Protein AF-A0A833HNV2-F1 (afdb_monomer_lite)

Sequence (67 aa):
MFNFGIFLLLLGAVLVYATVPIIKIFNITTTKGILVVKLSGLALAVIGAIIMFFAQFPQRLEFLRLI

pLDDT: mean 86.77, std 10.06, range [52.47, 95.62]

Organism: NCBI:txid1482731

Structure (mmCIF, N/CA/C/O backbone):
data_AF-A0A833HNV2-F1
#
_entry.id   AF-A0A833HNV2-F1
#
loop_
_atom_site.group_PDB
_atom_site.id
_atom_site.type_symbol
_atom_site.label_atom_id
_atom_site.label_alt_id
_atom_site.label_comp_id
_atom_site.label_asym_id
_atom_site.label_entity_id
_atom_site.label_seq_id
_atom_site.pdbx_PDB_ins_code
_atom_site.Cartn_x
_atom_site.Cartn_y
_atom_site.Cartn_z
_atom_site.occupancy
_atom_site.B_iso_or_equiv
_atom_site.auth_seq_id
_atom_site.auth_comp_id
_atom_site.auth_asym_id
_atom_site.auth_atom_id
_atom_site.pdbx_PDB_model_num
ATOM 1 N N . MET A 1 1 ? 13.272 1.243 -13.792 1.00 80.25 1 MET A N 1
ATOM 2 C CA . MET A 1 1 ? 12.425 2.129 -12.957 1.00 80.25 1 MET A CA 1
ATOM 3 C C . MET A 1 1 ? 10.963 1.707 -12.972 1.00 80.25 1 MET A C 1
ATOM 5 O O . MET A 1 1 ? 10.388 1.573 -11.904 1.00 80.25 1 MET A O 1
ATOM 9 N N . PHE A 1 2 ? 10.395 1.384 -14.136 1.00 83.50 2 PHE A N 1
ATOM 10 C CA . PHE A 1 2 ? 9.016 0.900 -14.243 1.00 83.50 2 PHE A CA 1
ATOM 11 C C . PHE A 1 2 ? 8.705 -0.328 -13.358 1.00 83.50 2 PHE A C 1
ATOM 13 O O . PHE A 1 2 ? 7.776 -0.284 -12.561 1.00 83.50 2 PHE A O 1
ATOM 20 N N . ASN A 1 3 ? 9.542 -1.377 -13.394 1.00 86.38 3 ASN A N 1
ATOM 21 C CA . ASN A 1 3 ? 9.362 -2.575 -12.549 1.00 86.38 3 ASN A CA 1
ATOM 22 C C . ASN A 1 3 ? 9.377 -2.266 -11.042 1.00 86.38 3 ASN A C 1
ATOM 24 O O . ASN A 1 3 ? 8.665 -2.899 -10.272 1.00 86.38 3 ASN A O 1
ATOM 28 N N . PHE A 1 4 ? 10.178 -1.282 -10.624 1.00 88.56 4 PHE A N 1
ATOM 29 C CA . PHE A 1 4 ? 10.226 -0.835 -9.233 1.00 88.56 4 PHE A CA 1
ATOM 30 C C . PHE A 1 4 ? 8.947 -0.080 -8.849 1.00 88.56 4 PHE A C 1
ATOM 32 O O . PHE A 1 4 ? 8.394 -0.320 -7.781 1.00 88.56 4 PHE A O 1
ATOM 39 N N . GLY A 1 5 ? 8.431 0.763 -9.750 1.00 88.88 5 GLY A N 1
ATOM 40 C CA . GLY A 1 5 ? 7.135 1.416 -9.582 1.00 88.88 5 GLY A CA 1
ATOM 41 C C . GLY A 1 5 ? 5.978 0.413 -9.489 1.00 88.88 5 GLY A C 1
ATOM 42 O O . GLY A 1 5 ? 5.165 0.526 -8.577 1.00 88.88 5 GLY A O 1
ATOM 43 N N . ILE A 1 6 ? 5.964 -0.628 -10.335 1.00 90.69 6 ILE A N 1
ATOM 44 C CA . ILE A 1 6 ? 4.996 -1.738 -10.239 1.00 90.69 6 ILE A CA 1
ATOM 45 C C . ILE A 1 6 ? 5.097 -2.432 -8.885 1.00 90.69 6 ILE A C 1
ATOM 47 O O . ILE A 1 6 ? 4.078 -2.679 -8.246 1.00 90.69 6 ILE A O 1
ATOM 51 N N . PHE A 1 7 ? 6.312 -2.750 -8.439 1.00 94.06 7 PHE A N 1
ATOM 52 C CA . PHE A 1 7 ? 6.517 -3.406 -7.153 1.00 94.06 7 PHE A CA 1
ATOM 53 C C . PHE A 1 7 ? 5.961 -2.567 -5.994 1.00 94.06 7 PHE A C 1
ATOM 55 O O . PHE A 1 7 ? 5.203 -3.083 -5.176 1.00 94.06 7 PHE A O 1
ATOM 62 N N . LEU A 1 8 ? 6.268 -1.266 -5.960 1.00 93.00 8 LEU A N 1
ATOM 63 C CA . LEU A 1 8 ? 5.721 -0.326 -4.975 1.00 93.00 8 LEU A CA 1
ATOM 64 C C . LEU A 1 8 ? 4.197 -0.218 -5.048 1.00 93.00 8 LEU A C 1
ATOM 66 O O . LEU A 1 8 ? 3.535 -0.198 -4.010 1.00 93.00 8 LEU A O 1
ATOM 70 N N . LEU A 1 9 ? 3.644 -0.177 -6.259 1.00 93.69 9 LEU A N 1
ATOM 71 C CA . LEU A 1 9 ? 2.207 -0.099 -6.488 1.00 93.69 9 LEU A CA 1
ATOM 72 C C . LEU A 1 9 ? 1.487 -1.345 -5.965 1.00 93.69 9 LEU A C 1
ATOM 74 O O . LEU A 1 9 ? 0.497 -1.226 -5.245 1.00 93.69 9 LEU A O 1
ATOM 78 N N . LEU A 1 10 ? 2.018 -2.533 -6.262 1.00 94.44 10 LEU A N 1
ATOM 79 C CA . LEU A 1 10 ? 1.488 -3.800 -5.761 1.00 94.44 10 LEU A CA 1
ATOM 80 C C . LEU A 1 10 ? 1.620 -3.903 -4.241 1.00 94.44 10 LEU A C 1
ATOM 82 O O . LEU A 1 10 ? 0.670 -4.306 -3.575 1.00 94.44 10 LEU A O 1
ATOM 86 N N . LEU A 1 11 ? 2.757 -3.498 -3.677 1.00 93.94 11 LEU A N 1
ATOM 87 C CA . LEU A 1 11 ? 2.979 -3.531 -2.233 1.00 93.94 11 LEU A CA 1
ATOM 88 C C . LEU A 1 11 ? 2.024 -2.574 -1.499 1.00 93.94 11 LEU A C 1
ATOM 90 O O . LEU A 1 11 ? 1.408 -2.957 -0.502 1.00 93.94 11 LEU A O 1
ATOM 94 N N . GLY A 1 12 ? 1.830 -1.363 -2.029 1.00 93.38 12 GLY A N 1
ATOM 95 C CA . GLY A 1 12 ? 0.840 -0.410 -1.528 1.00 93.38 12 GLY A CA 1
ATOM 96 C C . GLY A 1 12 ? -0.591 -0.944 -1.625 1.00 93.38 12 GLY A C 1
ATOM 97 O O . GLY A 1 12 ? -1.345 -0.874 -0.652 1.00 93.38 12 GLY A O 1
ATOM 98 N N . ALA A 1 13 ? -0.953 -1.565 -2.751 1.00 93.62 13 ALA A N 1
ATOM 99 C CA . ALA A 1 13 ? -2.259 -2.200 -2.924 1.00 93.62 13 ALA A CA 1
ATOM 100 C C . ALA A 1 13 ? -2.485 -3.327 -1.901 1.00 93.62 13 ALA A C 1
ATOM 102 O O . ALA A 1 13 ? -3.538 -3.376 -1.262 1.00 93.62 13 ALA A O 1
ATOM 103 N N . VAL A 1 14 ? -1.487 -4.188 -1.679 1.00 93.88 14 VAL A N 1
ATOM 104 C CA . VAL A 1 14 ? -1.559 -5.248 -0.664 1.00 93.88 14 VAL A CA 1
ATOM 105 C C . VAL A 1 14 ? -1.785 -4.653 0.725 1.00 93.88 14 VAL A C 1
ATOM 107 O O . VAL A 1 14 ? -2.668 -5.128 1.427 1.00 93.88 14 VAL A O 1
ATOM 110 N N . LEU A 1 15 ? -1.096 -3.580 1.118 1.00 90.94 15 LEU A N 1
ATOM 111 C CA . LEU A 1 15 ? -1.329 -2.906 2.408 1.00 90.94 15 LEU A CA 1
ATOM 112 C C . LEU A 1 15 ? -2.772 -2.386 2.577 1.00 90.94 15 LEU A C 1
ATOM 114 O O . LEU A 1 15 ? -3.363 -2.501 3.658 1.00 90.94 15 LEU A O 1
ATOM 118 N N . VAL A 1 16 ? -3.365 -1.842 1.511 1.00 93.62 16 VAL A N 1
ATOM 119 C CA . VAL A 1 16 ? -4.732 -1.290 1.534 1.00 93.62 16 VAL A CA 1
ATOM 120 C C . VAL A 1 16 ? -5.804 -2.385 1.580 1.00 93.62 16 VAL A C 1
ATOM 122 O O . VAL A 1 16 ? -6.806 -2.234 2.292 1.00 93.62 16 VAL A O 1
ATOM 125 N N . TYR A 1 17 ? -5.618 -3.482 0.840 1.00 91.75 17 TYR A N 1
ATOM 126 C CA . TYR A 1 17 ? -6.584 -4.586 0.776 1.00 91.75 17 TYR A CA 1
ATOM 127 C C . TYR A 1 17 ? -6.400 -5.593 1.916 1.00 91.75 17 TYR A C 1
ATOM 129 O O . TYR A 1 17 ? -7.375 -6.018 2.537 1.00 91.75 17 TYR A O 1
ATOM 137 N N . ALA A 1 18 ? -5.158 -5.909 2.275 1.00 92.56 18 ALA A N 1
ATOM 138 C CA . ALA A 1 18 ? -4.812 -6.783 3.391 1.00 92.56 18 ALA A CA 1
ATOM 139 C C . ALA A 1 18 ? -4.813 -6.051 4.746 1.00 92.56 18 ALA A C 1
ATOM 141 O O . ALA A 1 18 ? -4.270 -6.560 5.724 1.00 92.56 18 ALA A O 1
ATOM 142 N N . THR A 1 19 ? -5.461 -4.885 4.862 1.00 90.12 19 THR A N 1
ATOM 143 C CA . THR A 1 19 ? -5.569 -4.183 6.150 1.00 90.12 19 THR A CA 1
ATOM 144 C C . THR A 1 19 ? -6.179 -5.084 7.228 1.00 90.12 19 THR A C 1
ATOM 146 O O . THR A 1 19 ? -5.700 -5.068 8.351 1.00 90.12 19 THR A O 1
ATOM 149 N N . VAL A 1 20 ? -7.179 -5.915 6.903 1.00 87.81 20 VAL A N 1
ATOM 150 C CA . VAL A 1 20 ? -7.855 -6.813 7.865 1.00 87.81 20 VAL A CA 1
ATOM 151 C C . VAL A 1 20 ? -6.909 -7.832 8.524 1.00 87.81 20 VAL A C 1
ATOM 153 O O . VAL A 1 20 ? -6.902 -7.913 9.752 1.00 87.81 20 VAL A O 1
ATOM 156 N N . PRO A 1 21 ? -6.112 -8.628 7.787 1.00 92.19 21 PRO A N 1
ATOM 157 C CA . PRO A 1 21 ? -5.127 -9.499 8.424 1.00 92.19 21 PRO A CA 1
ATOM 158 C C . PRO A 1 21 ? -4.013 -8.711 9.129 1.00 92.19 21 PRO A C 1
ATOM 160 O O . PRO A 1 21 ? -3.603 -9.116 10.213 1.00 92.19 21 PRO A O 1
ATOM 163 N N . ILE A 1 22 ? -3.578 -7.562 8.598 1.00 89.62 22 ILE A N 1
ATOM 164 C CA . ILE A 1 22 ? -2.542 -6.725 9.232 1.00 89.62 22 ILE A CA 1
ATOM 165 C C . ILE A 1 22 ? -3.008 -6.233 10.609 1.00 89.62 22 ILE A C 1
ATOM 167 O O . ILE A 1 22 ? -2.323 -6.439 11.606 1.00 89.62 22 ILE A O 1
ATOM 171 N N . ILE A 1 23 ? -4.202 -5.648 10.709 1.00 92.44 23 ILE A N 1
ATOM 172 C CA . ILE A 1 23 ? -4.709 -5.125 11.988 1.00 92.44 23 ILE A CA 1
ATOM 173 C C . ILE A 1 23 ? -4.931 -6.242 13.016 1.00 92.44 23 ILE A C 1
ATOM 175 O O . ILE A 1 23 ? -4.760 -5.998 14.207 1.00 92.44 23 ILE A O 1
ATOM 179 N N . LYS A 1 24 ? -5.251 -7.466 12.566 1.00 92.12 24 LYS A N 1
ATOM 180 C CA . LYS A 1 24 ? -5.364 -8.650 13.431 1.00 92.12 24 LYS A CA 1
ATOM 181 C C . LYS A 1 24 ? -4.007 -9.097 13.972 1.00 92.12 24 LYS A C 1
ATOM 183 O O . LYS A 1 24 ? -3.908 -9.384 15.155 1.00 92.12 24 LYS A O 1
ATOM 188 N N . ILE A 1 25 ? -2.968 -9.125 13.136 1.00 94.06 25 ILE A N 1
ATOM 189 C CA . ILE A 1 25 ? -1.607 -9.507 13.552 1.00 94.06 25 ILE A CA 1
ATOM 190 C C . ILE A 1 25 ? -1.041 -8.496 14.558 1.00 94.06 25 ILE A C 1
ATOM 192 O O . ILE A 1 25 ? -0.432 -8.882 15.551 1.00 94.06 25 ILE A O 1
ATOM 196 N N . PHE A 1 26 ? -1.273 -7.203 14.324 1.00 89.31 26 PHE A N 1
ATOM 197 C CA . PHE A 1 26 ? -0.743 -6.122 15.160 1.00 89.31 26 PHE A CA 1
ATOM 198 C C . PHE A 1 26 ? -1.685 -5.687 16.299 1.00 89.31 26 PHE A C 1
ATOM 200 O O . PHE A 1 26 ? -1.389 -4.708 16.980 1.00 89.31 26 PHE A O 1
ATOM 207 N N . ASN A 1 27 ? -2.811 -6.383 16.518 1.00 91.25 27 ASN A N 1
ATOM 208 C CA . ASN A 1 27 ? -3.832 -6.043 17.525 1.00 91.25 27 ASN A CA 1
ATOM 209 C C . ASN A 1 27 ? -4.292 -4.571 17.480 1.00 91.25 27 ASN A C 1
ATOM 211 O O . ASN A 1 27 ? -4.558 -3.939 18.505 1.00 91.25 27 ASN A O 1
ATOM 215 N N . ILE A 1 28 ? -4.406 -4.005 16.278 1.00 89.94 28 ILE A N 1
ATOM 216 C CA . ILE A 1 28 ? -4.855 -2.625 16.084 1.00 89.94 28 ILE A CA 1
ATOM 217 C C . ILE A 1 28 ? -6.384 -2.603 16.118 1.00 89.94 28 ILE A C 1
ATOM 219 O O . ILE A 1 28 ? -7.048 -2.956 15.145 1.00 89.94 28 ILE A O 1
ATOM 223 N N . THR A 1 29 ? -6.946 -2.155 17.236 1.00 88.06 29 THR A N 1
ATOM 224 C CA . THR A 1 29 ? -8.403 -2.066 17.440 1.00 88.06 29 THR A CA 1
ATOM 225 C C . THR A 1 29 ? -8.960 -0.659 17.231 1.00 88.06 29 THR A C 1
ATOM 227 O O . THR A 1 29 ? -10.168 -0.475 17.107 1.00 88.06 29 THR A O 1
ATOM 230 N N . THR A 1 30 ? -8.094 0.356 17.167 1.00 92.81 30 THR A N 1
ATOM 231 C CA . THR A 1 30 ? -8.519 1.751 17.021 1.00 92.81 30 THR A CA 1
ATOM 232 C C . THR A 1 30 ? -8.760 2.112 15.557 1.00 92.81 30 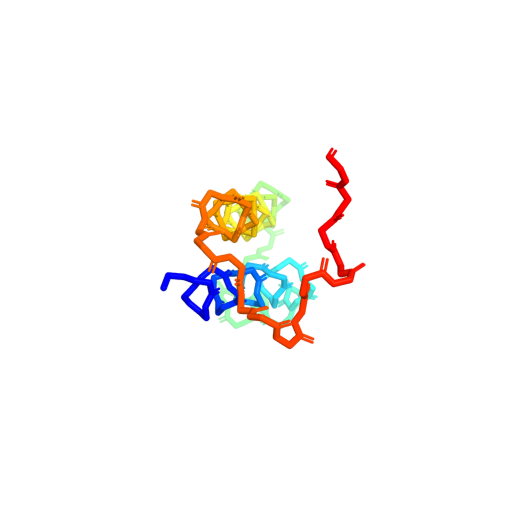THR A C 1
ATOM 234 O O . THR A 1 30 ? -7.944 1.830 14.679 1.00 92.81 30 THR A O 1
ATOM 237 N N . THR A 1 31 ? -9.849 2.832 15.287 1.00 91.62 31 THR A N 1
ATOM 238 C CA . THR A 1 31 ? -10.165 3.371 13.951 1.00 91.62 31 THR A CA 1
ATOM 239 C C . THR A 1 31 ? -9.053 4.258 13.397 1.00 91.62 31 THR A C 1
ATOM 241 O O . THR A 1 31 ? -8.763 4.198 12.204 1.00 91.62 31 THR A O 1
ATOM 244 N N . LYS A 1 32 ? -8.374 5.028 14.261 1.00 91.44 32 LYS A N 1
ATOM 245 C CA . LYS A 1 32 ? -7.205 5.837 13.880 1.00 91.44 32 LYS A CA 1
ATOM 246 C C . LYS A 1 32 ? -6.051 4.969 13.367 1.00 91.44 32 LYS A C 1
ATOM 248 O O . LYS A 1 32 ? -5.480 5.290 12.332 1.00 91.44 32 LYS A O 1
ATOM 253 N N . GLY A 1 33 ? -5.740 3.856 14.036 1.00 90.00 33 GLY A N 1
ATOM 254 C CA . GLY A 1 33 ? -4.683 2.941 13.596 1.00 90.00 33 GLY A CA 1
ATOM 255 C C . GLY A 1 33 ? -5.007 2.264 12.263 1.00 90.00 33 GLY A C 1
ATOM 256 O O . GLY A 1 33 ? -4.153 2.198 11.382 1.00 90.00 33 GLY A O 1
ATOM 257 N N . ILE A 1 34 ? -6.263 1.848 12.068 1.00 91.50 34 ILE A N 1
ATOM 258 C CA . ILE A 1 34 ? -6.733 1.278 10.794 1.00 91.50 34 ILE A CA 1
ATOM 259 C C . ILE A 1 34 ? -6.583 2.300 9.653 1.00 91.50 34 ILE A C 1
ATOM 261 O O . ILE A 1 34 ? -6.108 1.958 8.567 1.00 91.50 34 ILE A O 1
ATOM 265 N N . LEU A 1 35 ? -6.954 3.561 9.903 1.00 93.44 35 LEU A N 1
ATOM 266 C CA . LEU A 1 35 ? -6.794 4.661 8.948 1.00 93.44 35 LEU A CA 1
ATOM 267 C C . LEU A 1 35 ? -5.329 4.896 8.577 1.00 93.44 35 LEU A C 1
ATOM 269 O O . LEU A 1 35 ? -5.031 5.047 7.396 1.00 93.44 35 LEU A O 1
ATOM 273 N N . VAL A 1 36 ? -4.416 4.874 9.551 1.00 92.81 36 VAL A N 1
ATOM 274 C CA . VAL A 1 36 ? -2.975 5.048 9.302 1.00 92.81 36 VAL A CA 1
ATOM 275 C C . VAL A 1 36 ? -2.431 3.949 8.389 1.00 92.81 36 VAL A C 1
ATOM 277 O O . VAL A 1 36 ? -1.715 4.263 7.442 1.00 92.81 36 VAL A O 1
ATOM 280 N N . VAL A 1 37 ? -2.808 2.684 8.610 1.00 91.56 37 VAL A N 1
ATOM 281 C CA . VAL A 1 37 ? -2.381 1.560 7.751 1.00 91.56 37 VAL A CA 1
ATOM 282 C C . VAL A 1 37 ? -2.903 1.718 6.319 1.00 91.56 37 VAL A C 1
ATOM 284 O O . VAL A 1 37 ? -2.177 1.474 5.356 1.00 91.56 37 VAL A O 1
ATOM 287 N N . LYS A 1 38 ? -4.154 2.161 6.154 1.00 91.94 38 LYS A N 1
ATOM 288 C CA . LYS A 1 38 ? -4.722 2.402 4.819 1.00 91.94 38 LYS A CA 1
ATOM 289 C C . LYS A 1 38 ? -4.067 3.584 4.116 1.00 91.94 38 LYS A C 1
ATOM 291 O O . LYS A 1 38 ? -3.760 3.486 2.932 1.00 91.94 38 LYS A O 1
ATOM 296 N N . LEU A 1 39 ? -3.845 4.683 4.832 1.00 94.88 39 LEU A N 1
ATOM 297 C CA . LEU A 1 39 ? -3.226 5.884 4.278 1.00 94.88 39 LEU A CA 1
ATOM 298 C C . LEU A 1 39 ? -1.770 5.640 3.885 1.00 94.88 39 LEU A C 1
ATOM 300 O O . LEU A 1 39 ? -1.354 6.098 2.824 1.00 94.88 39 LEU A O 1
ATOM 304 N N . SER A 1 40 ? -1.009 4.888 4.683 1.00 93.88 40 SER A N 1
ATOM 305 C CA . SER A 1 40 ? 0.374 4.548 4.342 1.00 93.88 40 SER A CA 1
ATOM 306 C C . SER A 1 40 ? 0.452 3.636 3.115 1.00 93.88 40 SER A C 1
ATOM 308 O O . SER A 1 40 ? 1.253 3.896 2.218 1.00 93.88 40 SER A O 1
ATOM 310 N N . GLY A 1 41 ? -0.426 2.630 3.018 1.00 93.69 41 GLY A N 1
ATOM 311 C CA . GLY A 1 41 ? -0.541 1.784 1.827 1.00 93.69 41 GLY A CA 1
ATOM 312 C C . GLY A 1 41 ? -0.932 2.573 0.574 1.00 93.69 41 GLY A C 1
ATOM 313 O O . GLY A 1 41 ? -0.325 2.398 -0.483 1.00 93.69 41 GLY A O 1
ATOM 314 N N . LEU A 1 42 ? -1.893 3.494 0.701 1.00 95.06 42 LEU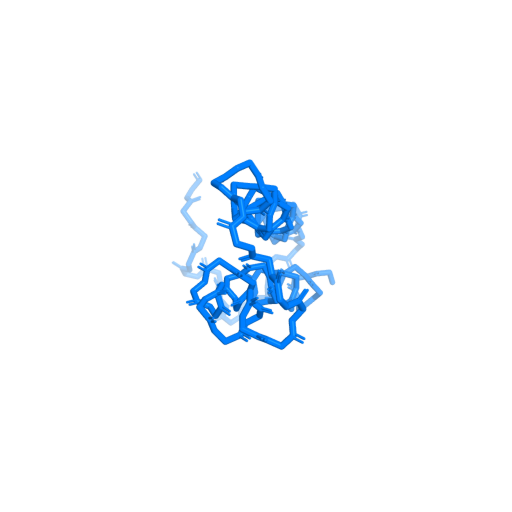 A N 1
ATOM 315 C CA . LEU A 1 42 ? -2.320 4.369 -0.391 1.00 95.06 42 LEU A CA 1
ATOM 316 C C . LEU A 1 42 ? -1.182 5.283 -0.856 1.00 95.06 42 LEU A C 1
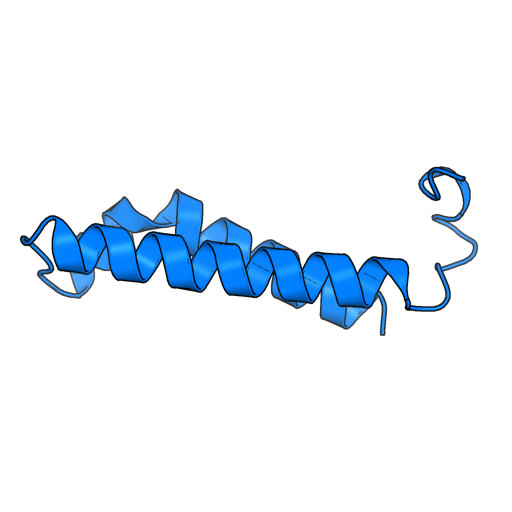ATOM 318 O O . LEU A 1 42 ? -0.930 5.378 -2.054 1.00 95.06 42 LEU A O 1
ATOM 322 N N . ALA A 1 43 ? -0.470 5.920 0.076 1.00 95.62 43 ALA A N 1
ATOM 323 C CA . ALA A 1 43 ? 0.668 6.777 -0.244 1.00 95.62 43 ALA A CA 1
ATOM 324 C C . ALA A 1 43 ? 1.757 6.001 -1.001 1.00 95.62 43 ALA A C 1
ATOM 326 O O . ALA A 1 43 ? 2.272 6.489 -2.008 1.00 95.62 43 ALA A O 1
ATOM 327 N N . LEU A 1 44 ? 2.049 4.765 -0.580 1.00 94.69 44 LEU A N 1
ATOM 328 C CA . LEU A 1 44 ? 2.985 3.889 -1.287 1.00 94.69 44 LEU A CA 1
ATOM 329 C C . LEU A 1 44 ? 2.528 3.584 -2.718 1.00 94.69 44 LEU A C 1
ATOM 331 O O . LEU A 1 44 ? 3.335 3.647 -3.647 1.00 94.69 44 LEU A O 1
ATOM 335 N N . ALA A 1 45 ? 1.240 3.283 -2.900 1.00 95.06 45 ALA A N 1
ATOM 336 C CA . ALA A 1 45 ? 0.683 2.985 -4.213 1.00 95.06 45 ALA A CA 1
ATOM 337 C C . ALA A 1 45 ? 0.748 4.200 -5.152 1.00 95.06 45 ALA A C 1
ATOM 339 O O . ALA A 1 45 ? 1.115 4.056 -6.317 1.00 95.06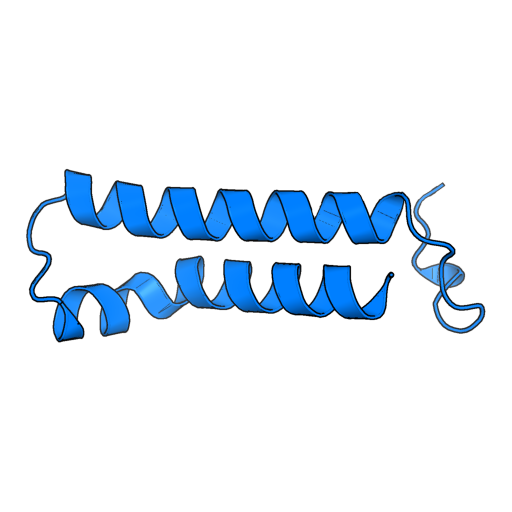 45 ALA A O 1
ATOM 340 N N . VAL A 1 46 ? 0.457 5.398 -4.633 1.00 95.00 46 VAL A N 1
ATOM 341 C CA . VAL A 1 46 ? 0.552 6.661 -5.381 1.00 95.00 46 VAL A CA 1
ATOM 342 C C . VAL A 1 46 ? 1.994 6.943 -5.802 1.00 95.00 46 VAL A C 1
ATOM 344 O O . VAL A 1 46 ? 2.235 7.249 -6.967 1.00 95.00 46 VAL A O 1
ATOM 347 N N . ILE A 1 47 ? 2.967 6.781 -4.902 1.00 93.81 47 ILE A N 1
ATOM 348 C CA . ILE A 1 47 ? 4.390 6.949 -5.237 1.00 93.81 47 ILE A CA 1
ATOM 349 C C . ILE A 1 47 ? 4.815 5.933 -6.307 1.00 93.81 47 ILE A C 1
ATOM 351 O O . ILE A 1 47 ? 5.477 6.303 -7.277 1.00 93.81 47 ILE A O 1
ATOM 355 N N . GLY A 1 48 ? 4.399 4.670 -6.173 1.00 92.19 48 GLY A N 1
ATOM 356 C CA . GLY A 1 48 ? 4.647 3.632 -7.175 1.00 92.19 48 GLY A CA 1
ATOM 357 C C . GLY A 1 48 ? 4.082 3.995 -8.549 1.00 92.19 48 GLY A C 1
ATOM 358 O O . GLY A 1 48 ? 4.801 3.914 -9.546 1.00 92.19 48 GLY A O 1
ATOM 359 N N . ALA A 1 49 ? 2.837 4.479 -8.595 1.00 90.44 49 ALA A N 1
ATOM 360 C CA . ALA A 1 49 ? 2.192 4.947 -9.820 1.00 90.44 49 ALA A CA 1
ATOM 361 C C . ALA A 1 49 ? 2.967 6.108 -10.459 1.00 90.44 49 ALA A C 1
ATOM 363 O O . ALA A 1 49 ? 3.278 6.060 -11.647 1.00 90.44 49 ALA A O 1
ATOM 364 N N . ILE A 1 50 ? 3.342 7.117 -9.668 1.00 91.06 50 ILE A N 1
ATOM 365 C CA . ILE A 1 50 ? 4.125 8.272 -10.129 1.00 91.06 50 ILE A CA 1
ATOM 366 C C . ILE A 1 50 ? 5.443 7.806 -10.762 1.00 91.06 50 ILE A C 1
ATOM 368 O O . ILE A 1 50 ? 5.772 8.206 -11.878 1.00 91.06 50 ILE A O 1
ATOM 372 N N . ILE A 1 51 ? 6.172 6.906 -10.097 1.00 89.31 51 ILE A N 1
ATOM 373 C CA . ILE A 1 51 ? 7.429 6.351 -10.620 1.00 89.31 51 ILE A CA 1
ATOM 374 C C . ILE A 1 51 ? 7.199 5.605 -11.939 1.00 89.31 51 ILE A C 1
ATOM 376 O O . ILE A 1 51 ? 8.040 5.690 -12.832 1.00 89.31 51 ILE A O 1
ATOM 380 N N . MET A 1 52 ? 6.085 4.884 -12.088 1.00 88.12 52 MET A N 1
ATOM 381 C CA . MET A 1 52 ? 5.747 4.223 -13.352 1.00 88.12 52 MET A CA 1
ATOM 382 C C . MET A 1 52 ? 5.488 5.228 -14.476 1.00 88.12 52 MET A C 1
ATOM 384 O O . MET A 1 52 ? 5.973 5.005 -15.581 1.00 88.12 52 MET A O 1
ATOM 388 N N . PHE A 1 53 ? 4.776 6.323 -14.197 1.00 83.31 53 PHE A N 1
ATOM 389 C CA . PHE A 1 53 ? 4.469 7.360 -15.188 1.00 83.31 53 PHE A CA 1
ATOM 390 C C . PHE A 1 53 ? 5.710 8.120 -15.668 1.00 83.31 53 PHE A C 1
ATOM 392 O O . PHE A 1 53 ? 5.819 8.415 -16.856 1.00 83.31 53 PHE A O 1
ATOM 399 N N . PHE A 1 54 ? 6.653 8.414 -14.769 1.00 83.31 54 PHE A N 1
ATOM 400 C CA . PHE A 1 54 ? 7.898 9.111 -15.121 1.00 83.31 54 PHE A CA 1
ATOM 401 C C . PHE A 1 54 ? 9.010 8.181 -15.624 1.00 83.31 54 PHE A C 1
ATOM 403 O O . PHE A 1 54 ? 10.003 8.650 -16.183 1.00 83.31 54 PHE A O 1
ATOM 410 N N . ALA A 1 55 ? 8.880 6.867 -15.437 1.00 80.94 55 ALA A N 1
ATOM 411 C CA . ALA A 1 55 ? 9.830 5.912 -15.988 1.00 80.94 55 ALA A CA 1
ATOM 412 C C . ALA A 1 55 ? 9.656 5.776 -17.507 1.00 80.94 55 ALA A C 1
ATOM 414 O O . ALA A 1 55 ? 8.550 5.834 -18.035 1.00 80.94 55 ALA A O 1
ATOM 415 N N . GLN A 1 56 ? 10.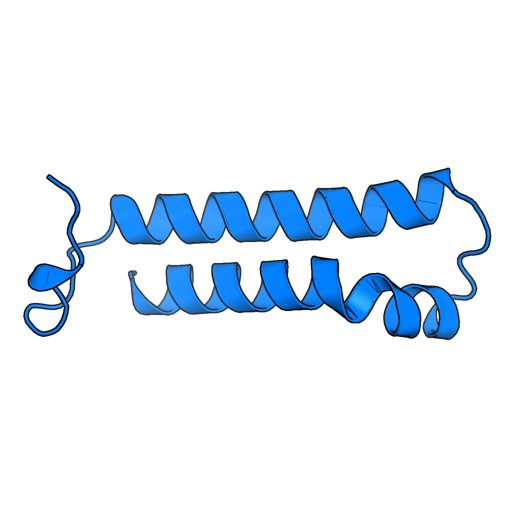757 5.495 -18.211 1.00 70.19 56 GLN A N 1
ATOM 416 C CA . GLN A 1 56 ? 10.683 5.019 -19.592 1.00 70.19 56 GLN A CA 1
ATOM 417 C C . GLN A 1 56 ? 9.821 3.750 -19.630 1.00 70.19 56 GLN A C 1
ATOM 419 O O . GLN A 1 56 ? 10.182 2.727 -19.034 1.00 70.19 56 GLN A O 1
ATOM 424 N N . PHE A 1 57 ? 8.659 3.850 -20.280 1.00 69.44 57 PHE A N 1
ATOM 425 C CA . PHE A 1 57 ? 7.741 2.732 -20.438 1.00 69.44 57 PHE A CA 1
ATOM 426 C C . PHE A 1 57 ? 8.437 1.620 -21.233 1.00 69.44 57 PHE A C 1
ATOM 428 O O . PHE A 1 57 ? 9.089 1.903 -22.2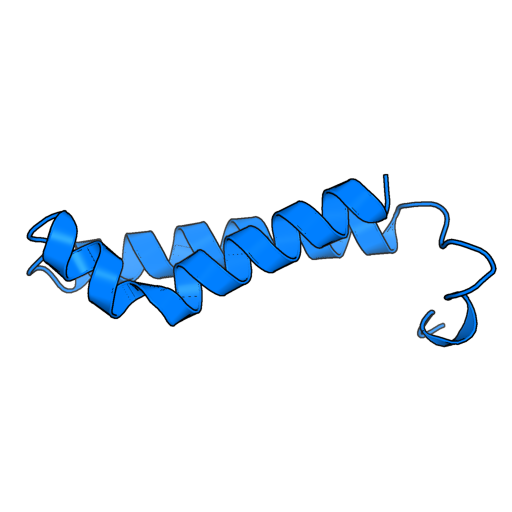39 1.00 69.44 57 PHE A O 1
ATOM 435 N N . PRO A 1 58 ? 8.334 0.350 -20.807 1.00 70.62 58 PRO A N 1
ATOM 436 C CA . PRO A 1 58 ? 8.859 -0.749 -21.601 1.00 70.62 58 PRO A CA 1
ATOM 437 C C . PRO A 1 58 ? 8.140 -0.771 -22.954 1.00 70.62 58 PRO A C 1
ATOM 439 O O . PRO A 1 58 ? 6.914 -0.709 -22.976 1.00 70.62 58 PRO A O 1
ATOM 442 N N . GLN A 1 59 ? 8.871 -0.949 -24.060 1.00 67.69 59 GLN A N 1
ATOM 443 C CA . GLN A 1 59 ? 8.313 -0.981 -25.428 1.00 67.69 59 GLN A CA 1
ATOM 444 C C . GLN A 1 59 ? 7.119 -1.943 -25.582 1.00 67.69 59 GLN A C 1
ATOM 446 O O . GLN A 1 59 ? 6.205 -1.710 -26.361 1.00 67.69 59 GLN A O 1
ATOM 451 N N . ARG A 1 60 ? 7.083 -3.022 -24.789 1.00 67.81 60 ARG A N 1
ATOM 452 C CA . ARG A 1 60 ? 5.990 -4.011 -24.787 1.00 67.81 60 ARG A CA 1
ATOM 453 C C . ARG A 1 60 ? 4.694 -3.520 -24.130 1.00 67.81 60 ARG A C 1
ATOM 455 O O . ARG A 1 60 ? 3.669 -4.165 -24.298 1.00 67.81 60 ARG A O 1
ATOM 462 N N . LEU A 1 61 ? 4.745 -2.437 -23.357 1.00 67.75 61 LEU A N 1
ATOM 463 C CA . LEU A 1 61 ? 3.627 -1.868 -22.595 1.00 67.75 61 LEU A CA 1
ATOM 464 C C . LEU A 1 61 ? 3.309 -0.427 -23.017 1.00 67.75 61 LEU A C 1
ATOM 466 O O . LEU A 1 61 ? 2.525 0.240 -22.348 1.00 67.75 61 LEU A O 1
ATOM 470 N N . GLU A 1 62 ? 3.877 0.056 -24.126 1.00 65.44 62 GLU A N 1
ATOM 471 C CA . GLU A 1 62 ? 3.591 1.397 -24.652 1.00 65.44 62 GLU A CA 1
ATOM 472 C C . GLU A 1 62 ? 2.103 1.607 -24.963 1.00 65.44 62 GLU A C 1
ATOM 474 O O . GLU A 1 62 ? 1.612 2.720 -24.827 1.00 65.44 62 GLU A O 1
ATOM 479 N N . PHE A 1 63 ? 1.350 0.545 -25.274 1.00 72.56 63 PHE A N 1
ATOM 480 C CA . PHE A 1 63 ? -0.099 0.625 -25.497 1.00 72.56 63 PHE A CA 1
ATOM 481 C C . PHE A 1 63 ? -0.903 1.016 -24.243 1.00 72.56 63 PHE A C 1
ATOM 483 O O . PHE A 1 63 ? -2.033 1.479 -24.365 1.00 72.56 63 PHE A O 1
ATOM 490 N N . LEU A 1 64 ? -0.345 0.824 -23.039 1.00 66.50 64 LEU A N 1
ATOM 491 C CA . LEU A 1 64 ? -0.959 1.250 -21.773 1.00 66.50 64 LEU A CA 1
ATOM 492 C C . LEU A 1 64 ? -0.652 2.712 -21.435 1.00 66.50 64 LEU A C 1
ATOM 494 O O . LEU A 1 64 ? -1.162 3.228 -20.438 1.00 66.50 64 LEU A O 1
ATOM 498 N N . ARG A 1 65 ? 0.192 3.382 -22.226 1.00 64.69 65 ARG A N 1
ATOM 499 C CA . ARG A 1 65 ? 0.502 4.795 -22.051 1.00 64.69 65 ARG A CA 1
ATOM 500 C C . ARG A 1 65 ? -0.722 5.612 -22.473 1.00 64.69 65 ARG A C 1
ATOM 502 O O . ARG A 1 65 ? -0.918 5.894 -23.650 1.00 64.69 65 ARG A O 1
ATOM 509 N N . LEU A 1 66 ? -1.567 5.954 -21.501 1.00 66.75 66 LEU A N 1
ATOM 510 C CA . LEU A 1 66 ? -2.587 6.986 -21.672 1.00 66.75 66 LEU A CA 1
ATOM 511 C C . LEU A 1 66 ? -1.843 8.311 -21.898 1.00 66.75 66 LEU A C 1
ATOM 513 O O . LEU A 1 66 ? -1.093 8.728 -21.019 1.00 66.75 66 LEU A O 1
ATOM 517 N N . ILE A 1 67 ? -1.994 8.833 -23.123 1.00 52.47 67 ILE A N 1
ATOM 518 C CA . ILE A 1 67 ? -1.395 10.036 -23.740 1.00 52.47 67 ILE A CA 1
ATOM 519 C C . ILE A 1 67 ? -0.948 11.104 -22.740 1.00 52.47 67 ILE A C 1
ATOM 521 O O . ILE A 1 67 ? -1.800 11.566 -21.949 1.00 52.47 67 ILE A O 1
#

Radius of gyration: 14.74 Å; chains: 1; bounding box: 23×20×43 Å

Secondary structure (DSSP, 8-state):
-HHHHHHHHHHHHHHHHTHHHHHHHTT--SHHHHHHHHHHHHHHHHHHHHHHHHS---GGGGGG---

Foldseek 3Di:
DQVQLVVLLVQLVCQQVVLPVVCVVVVPPDPVVSVVSNVVSVVSNVVSVVCNLPDDPDPVCVVVPPD